Protein AF-A0A2X2DTJ1-F1 (afdb_monomer)

Nearest PDB structures (foldseek):
  7uk7-assembly1_A  TM=8.805E-01  e=7.008E-06  Escherichia coli K-12

Mean predicted aligned error: 3.46 Å

Organism: Proteus mirabilis (NCBI:txid584)

Radius of gyration: 16.35 Å; Cα contacts (8 Å, |Δi|>4): 62; chains: 1; bounding box: 34×26×44 Å

Sequence (87 aa):
MFKLYPWEFMFREDFSTKLADAGIRWLEPAWKSIISNKALLPMLWEMFPNHPNLLPAYFYDGKAPDSLSRYVIKPLFSREGANIRIV

Secondary structure (DSSP, 8-state):
-B--S-HHHHTTSGGGGGTTTT-S--BS-TTHHHHTSTTHHHHHHHHSTT-TT-------SSS--TT-SS-EE--TT--TTTT-EE-

pLDDT: mean 94.2, std 2.6, range [87.44, 98.19]

Solvent-accessible surface area (backbone atoms only — not comparable to full-atom values): 5744 Å² total; per-residue (Å²): 84,79,64,89,74,55,60,77,54,47,68,72,41,89,66,35,83,47,66,82,74,62,83,67,64,55,41,75,48,77,70,51,52,57,78,70,29,59,73,47,45,30,55,48,32,71,77,43,69,88,39,94,91,62,67,93,4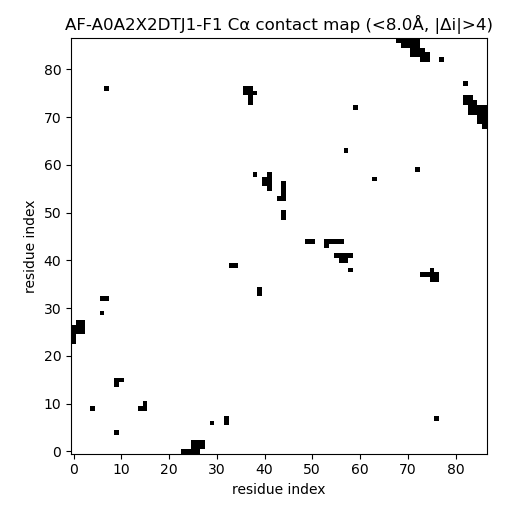3,70,85,79,86,86,65,79,59,90,88,60,86,64,53,72,52,69,57,59,93,55,60,96,75,50,80,60,44,81,81

Foldseek 3Di:
DEDPDDLVVCCVDPCVVCPVVVPDDYVVDNCVLVVPWPVVQCVCCVVPPPDVPHDHDDDDPPDDPPVDPWDKDDDRPDDDCPPIDTD

Structure (mmCIF, N/CA/C/O backbone):
data_AF-A0A2X2DTJ1-F1
#
_entry.id   AF-A0A2X2DTJ1-F1
#
loop_
_atom_site.group_PDB
_atom_site.id
_atom_site.type_symbol
_atom_site.label_atom_id
_atom_site.label_alt_id
_atom_site.label_comp_id
_atom_site.label_asym_id
_atom_site.label_entity_id
_atom_site.label_seq_id
_atom_site.pdbx_PDB_ins_code
_atom_site.Cartn_x
_atom_site.Cartn_y
_atom_site.Cartn_z
_atom_site.occupancy
_atom_site.B_iso_or_equiv
_atom_site.auth_seq_id
_atom_site.auth_comp_id
_atom_site.auth_asym_id
_atom_site.auth_atom_id
_atom_site.pdbx_PDB_model_num
ATOM 1 N N . MET A 1 1 ? -7.645 4.627 21.044 1.00 93.44 1 MET A N 1
ATOM 2 C CA . MET A 1 1 ? -7.240 3.218 20.880 1.00 93.44 1 MET A CA 1
ATOM 3 C C . MET A 1 1 ? -6.065 3.161 19.925 1.00 93.44 1 MET A C 1
ATOM 5 O O . MET A 1 1 ? -6.204 3.617 18.796 1.00 93.44 1 MET A O 1
ATOM 9 N N . PHE A 1 2 ? -4.927 2.644 20.382 1.00 96.56 2 PHE A N 1
ATOM 10 C CA . PHE A 1 2 ? -3.788 2.319 19.523 1.00 96.56 2 PHE A CA 1
ATOM 11 C C . PHE A 1 2 ? -3.891 0.857 19.074 1.00 96.56 2 PHE A C 1
ATOM 13 O O . PHE A 1 2 ? -4.301 0.012 19.871 1.00 96.56 2 PHE A O 1
ATOM 20 N N . LYS A 1 3 ? -3.537 0.560 17.820 1.00 94.38 3 LYS A N 1
ATOM 21 C CA . LYS A 1 3 ? -3.513 -0.808 17.284 1.00 94.38 3 LYS A CA 1
ATOM 22 C C . LYS A 1 3 ? -2.329 -1.024 16.344 1.00 94.38 3 LYS A C 1
ATOM 24 O O . LYS A 1 3 ? -1.995 -0.143 15.557 1.00 94.38 3 LYS A O 1
ATOM 29 N N . LEU A 1 4 ? -1.775 -2.235 16.366 1.00 94.88 4 LEU A N 1
ATOM 30 C CA . LEU A 1 4 ? -0.839 -2.720 15.342 1.00 94.88 4 LEU A CA 1
ATOM 31 C C . LEU A 1 4 ? -1.549 -3.494 14.223 1.00 94.88 4 LEU A C 1
ATOM 33 O O . LEU A 1 4 ? -0.981 -3.707 13.156 1.00 94.88 4 LEU A O 1
ATOM 37 N N . TYR A 1 5 ? -2.808 -3.884 14.446 1.00 94.19 5 TYR A N 1
ATOM 38 C CA . TYR A 1 5 ? -3.572 -4.647 13.471 1.00 94.19 5 TYR A CA 1
ATOM 39 C C . TYR A 1 5 ? -3.977 -3.764 12.267 1.00 94.19 5 TYR A C 1
ATOM 41 O O . TYR A 1 5 ? -4.569 -2.695 12.470 1.00 94.19 5 TYR A O 1
ATOM 49 N N . PRO A 1 6 ? -3.650 -4.147 11.018 1.00 93.50 6 PRO A N 1
ATOM 50 C CA . PRO A 1 6 ? -3.873 -3.325 9.826 1.00 93.50 6 PRO A CA 1
ATOM 51 C C . PRO A 1 6 ? -5.331 -2.940 9.579 1.00 93.50 6 PRO A C 1
ATOM 53 O O . PRO A 1 6 ? -6.242 -3.734 9.794 1.00 93.50 6 PRO A O 1
ATOM 56 N N . TRP A 1 7 ? -5.561 -1.731 9.063 1.00 95.50 7 TRP A N 1
ATOM 57 C CA . TRP A 1 7 ? -6.911 -1.296 8.684 1.00 95.50 7 TRP A CA 1
ATOM 58 C C . TRP A 1 7 ? -7.514 -2.161 7.577 1.00 95.50 7 TRP A C 1
ATOM 60 O O . TRP A 1 7 ? -8.678 -2.530 7.659 1.00 95.50 7 TRP A O 1
ATOM 70 N N . GLU A 1 8 ? -6.713 -2.541 6.585 1.00 92.88 8 GLU A N 1
ATOM 71 C CA . GLU A 1 8 ? -7.147 -3.339 5.437 1.00 92.88 8 GLU A CA 1
ATOM 72 C C . GLU A 1 8 ? -7.625 -4.735 5.847 1.00 92.88 8 GLU A C 1
ATOM 74 O O . GLU A 1 8 ? -8.426 -5.335 5.137 1.00 92.88 8 GLU A O 1
ATOM 79 N N . PHE A 1 9 ? -7.141 -5.241 6.987 1.00 93.31 9 PHE A N 1
ATOM 80 C CA . PHE A 1 9 ? -7.600 -6.504 7.555 1.00 93.31 9 PHE A CA 1
ATOM 81 C C . PHE A 1 9 ? -8.869 -6.283 8.362 1.00 93.31 9 PHE A C 1
ATOM 83 O O . PHE A 1 9 ? -9.865 -6.924 8.072 1.00 93.31 9 PHE A O 1
ATOM 90 N N . MET A 1 10 ? -8.895 -5.288 9.258 1.00 95.44 10 MET A N 1
ATOM 91 C CA . MET A 1 10 ? -10.109 -4.948 10.016 1.00 95.44 10 MET A CA 1
ATOM 92 C C . MET A 1 10 ? -11.329 -4.703 9.129 1.00 95.44 10 MET A C 1
ATOM 94 O O . MET A 1 10 ? -12.432 -5.046 9.525 1.00 95.44 10 MET A O 1
ATOM 98 N N . PHE A 1 11 ? -11.148 -4.120 7.941 1.00 94.62 11 PHE A N 1
ATOM 99 C CA . PHE A 1 11 ? -12.240 -3.894 6.989 1.00 94.62 11 PHE A CA 1
ATOM 100 C C . PHE A 1 11 ? -12.787 -5.171 6.340 1.00 94.62 11 PHE A C 1
ATOM 102 O O . PHE A 1 11 ? -13.873 -5.129 5.775 1.00 94.62 11 PHE A O 1
ATOM 109 N N . ARG A 1 12 ? -12.050 -6.283 6.394 1.00 94.06 12 ARG A N 1
ATOM 110 C CA . ARG A 1 12 ? -12.454 -7.588 5.846 1.00 94.06 12 ARG A CA 1
ATOM 111 C C . ARG A 1 12 ? -13.023 -8.535 6.897 1.00 94.06 12 ARG A C 1
ATOM 113 O O . ARG A 1 12 ? -13.546 -9.578 6.532 1.00 94.06 12 ARG A O 1
ATOM 120 N N . GLU A 1 13 ? -12.893 -8.185 8.170 1.00 95.81 13 GLU A N 1
ATOM 121 C CA . GLU A 1 13 ? -13.406 -8.976 9.282 1.00 95.81 13 GLU A CA 1
ATOM 122 C C . GLU A 1 13 ? -14.915 -8.764 9.459 1.00 95.81 13 GLU A C 1
ATOM 124 O O . GLU A 1 13 ? -15.445 -7.681 9.183 1.00 95.81 13 GLU A O 1
ATOM 129 N N . ASP A 1 14 ? -15.602 -9.759 10.019 1.00 95.88 14 ASP A N 1
ATOM 130 C CA . ASP A 1 14 ? -17.047 -9.691 10.289 1.00 95.88 14 ASP A CA 1
ATOM 131 C C . ASP A 1 14 ? -17.407 -8.535 11.242 1.00 95.88 14 ASP A C 1
ATOM 133 O O . ASP A 1 14 ? -18.469 -7.912 11.142 1.00 95.88 14 ASP A O 1
ATOM 137 N N . PHE A 1 15 ? -16.488 -8.180 12.149 1.00 93.56 15 PHE A N 1
ATOM 138 C CA . PHE A 1 15 ? -16.667 -7.067 13.084 1.00 93.56 15 PHE A CA 1
ATOM 139 C C . PHE A 1 15 ? -16.481 -5.681 12.448 1.00 93.56 15 PHE A C 1
ATOM 141 O O . PHE A 1 15 ? -16.670 -4.674 13.135 1.00 93.56 15 PHE A O 1
ATOM 148 N N . SER A 1 16 ? -16.114 -5.590 11.165 1.00 95.12 16 SER A N 1
ATOM 149 C CA . SER A 1 16 ? -15.874 -4.320 10.459 1.00 95.12 16 SER A CA 1
ATOM 150 C C . SER A 1 16 ? -17.039 -3.333 10.585 1.00 95.12 16 SER A C 1
ATOM 152 O O . SER A 1 16 ? -16.831 -2.129 10.749 1.00 95.12 16 SER A O 1
ATOM 154 N N . THR A 1 17 ? -18.266 -3.854 10.617 1.00 94.06 17 THR A N 1
ATOM 155 C CA . THR A 1 17 ? -19.509 -3.090 10.805 1.00 94.06 17 THR A CA 1
ATOM 156 C C . THR A 1 17 ? -19.557 -2.309 12.120 1.00 94.06 17 THR A C 1
ATOM 158 O O . THR A 1 17 ? -20.289 -1.332 12.222 1.00 94.06 17 THR A O 1
ATOM 161 N N . LYS A 1 18 ? -18.765 -2.695 13.126 1.00 94.12 18 LYS A N 1
ATOM 162 C CA . LYS A 1 18 ? -18.716 -2.048 14.446 1.00 94.12 18 LYS A CA 1
ATOM 163 C C . LYS A 1 18 ? -17.637 -0.977 14.564 1.00 94.12 18 LYS A C 1
ATOM 165 O O . LYS A 1 18 ? -17.578 -0.291 15.579 1.00 94.12 18 LYS A O 1
ATOM 170 N N . LEU A 1 19 ? -16.778 -0.807 13.556 1.00 93.94 19 LEU A N 1
ATOM 171 C CA . LEU A 1 19 ? -15.633 0.108 13.642 1.00 93.94 19 LEU A CA 1
ATOM 172 C C . LEU A 1 19 ? -16.045 1.582 13.698 1.00 93.94 19 LEU A C 1
ATOM 174 O O . LEU A 1 19 ? -15.381 2.366 14.380 1.00 93.94 19 LEU A O 1
ATOM 178 N N . ALA A 1 20 ? -17.122 1.946 12.996 1.00 91.00 20 ALA A N 1
ATOM 179 C CA . ALA A 1 20 ? -17.661 3.305 12.986 1.00 91.00 20 ALA A CA 1
ATOM 180 C C . ALA A 1 20 ? -18.345 3.660 14.318 1.00 91.00 20 ALA A C 1
ATOM 182 O O . ALA A 1 20 ? -18.131 4.747 14.849 1.00 91.00 20 ALA A O 1
ATOM 183 N N . ASP A 1 21 ? -19.079 2.705 14.894 1.00 93.44 21 ASP A N 1
ATOM 184 C CA . ASP A 1 21 ? -19.879 2.902 16.110 1.00 93.44 21 ASP A CA 1
ATOM 185 C C . ASP A 1 21 ? -19.095 2.661 17.406 1.00 93.44 21 ASP A C 1
ATOM 187 O O . ASP A 1 21 ? -19.632 2.798 18.502 1.00 93.44 21 ASP A O 1
ATOM 191 N N . ALA A 1 22 ? -17.809 2.315 17.310 1.00 93.12 22 ALA A N 1
ATOM 192 C CA . ALA A 1 22 ? -16.990 1.943 18.461 1.00 93.12 22 ALA A CA 1
ATOM 193 C C . ALA A 1 22 ? -16.810 3.072 19.498 1.00 93.12 22 ALA A C 1
ATOM 195 O O . ALA A 1 22 ? -16.281 2.823 20.579 1.00 93.12 22 ALA A O 1
ATOM 196 N N . GLY A 1 23 ? -17.196 4.316 19.182 1.00 94.56 23 GLY A N 1
ATOM 197 C CA . GLY A 1 23 ? -17.158 5.446 20.120 1.00 94.56 23 GLY A CA 1
ATOM 198 C C . GLY A 1 23 ? -15.746 5.847 20.561 1.00 94.56 23 GLY A C 1
ATOM 199 O O . GLY A 1 23 ? -15.572 6.521 21.575 1.00 94.56 23 GLY A O 1
ATOM 200 N N . ILE A 1 24 ? -14.718 5.432 19.814 1.00 94.88 24 ILE A N 1
ATOM 201 C CA . ILE A 1 24 ? -13.311 5.653 20.152 1.00 94.88 24 ILE A CA 1
ATOM 202 C C . ILE A 1 24 ? -12.571 6.414 19.060 1.00 94.88 24 ILE A C 1
ATOM 204 O O . ILE A 1 24 ? -12.851 6.308 17.869 1.00 94.88 24 ILE A O 1
ATOM 208 N N . ARG A 1 25 ? -11.536 7.146 19.480 1.00 95.50 25 ARG A N 1
ATOM 209 C CA . ARG A 1 25 ? -10.553 7.732 18.566 1.00 95.50 25 ARG A CA 1
ATOM 210 C C . ARG A 1 25 ? -9.488 6.699 18.226 1.00 95.50 25 ARG A C 1
ATOM 212 O O . ARG A 1 25 ? -8.773 6.225 19.116 1.00 95.50 25 ARG A O 1
ATOM 219 N N . TRP A 1 26 ? -9.389 6.357 16.950 1.00 96.12 26 TRP A N 1
ATOM 220 C CA . TRP A 1 26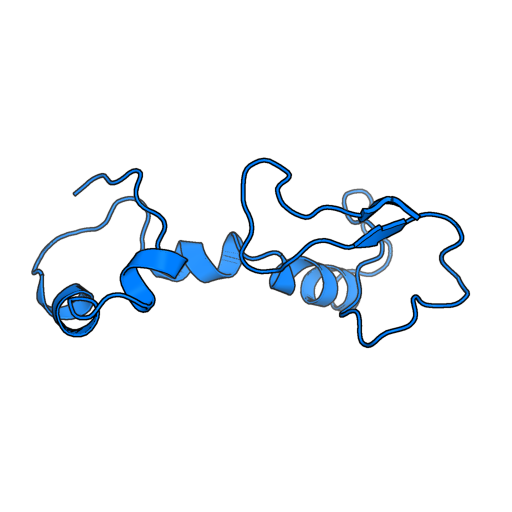 ? -8.402 5.414 16.440 1.00 96.12 26 TRP A CA 1
ATOM 221 C C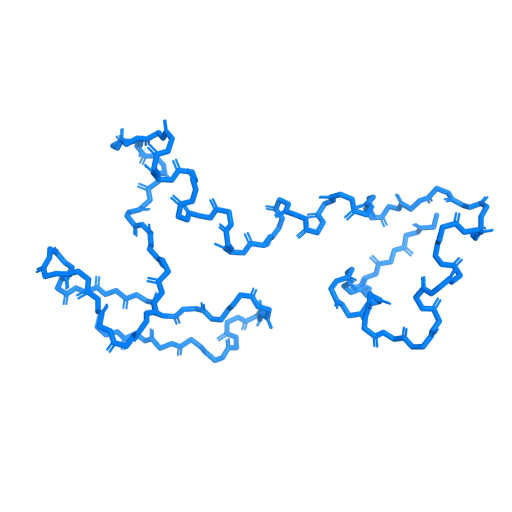 . TRP A 1 26 ? -7.064 6.098 16.169 1.00 96.12 26 TRP A C 1
ATOM 223 O O . TRP A 1 26 ? -7.013 7.142 15.522 1.00 96.12 26 TRP A O 1
ATOM 233 N N . LEU A 1 27 ? -5.986 5.477 16.638 1.00 95.75 27 LEU A N 1
ATOM 234 C CA . LEU A 1 27 ? -4.620 5.806 16.263 1.00 95.75 27 LEU A CA 1
ATOM 235 C C . LEU A 1 27 ? -3.987 4.549 15.655 1.00 95.75 27 LEU A C 1
ATOM 237 O O . LEU A 1 27 ? -3.779 3.554 16.345 1.00 95.75 27 LEU A O 1
ATOM 241 N N . GLU A 1 28 ? -3.677 4.522 14.368 1.00 95.75 28 GLU A N 1
ATOM 242 C CA . GLU A 1 28 ? -3.890 5.551 13.335 1.00 95.75 28 GLU A CA 1
ATOM 243 C C . GLU A 1 28 ? -5.352 5.624 12.842 1.00 95.75 28 GLU A C 1
ATOM 245 O O . GLU A 1 28 ? -6.054 4.613 12.917 1.00 95.75 28 GLU A O 1
ATOM 250 N N . PRO A 1 29 ? -5.831 6.765 12.308 1.00 95.50 29 PRO A N 1
ATOM 251 C CA . PRO A 1 29 ? -7.208 6.904 11.822 1.00 95.50 29 PRO A CA 1
ATOM 252 C C . PRO A 1 29 ? -7.478 6.079 10.551 1.00 95.50 29 PRO A C 1
ATOM 254 O O . PRO A 1 29 ? -6.558 5.747 9.803 1.00 95.50 29 PRO A O 1
ATOM 257 N N . ALA A 1 30 ? -8.755 5.778 10.279 1.00 95.00 30 ALA A N 1
ATOM 258 C CA . ALA A 1 30 ? -9.181 4.900 9.179 1.00 95.00 30 ALA A CA 1
ATOM 259 C C . ALA A 1 30 ? -8.706 5.364 7.794 1.00 95.00 30 ALA A C 1
ATOM 261 O O . ALA A 1 30 ? -8.271 4.544 6.984 1.00 95.00 30 ALA A O 1
ATOM 262 N N . TRP A 1 31 ? -8.705 6.676 7.539 1.00 95.12 31 TRP A N 1
ATOM 263 C CA . TRP A 1 31 ? -8.248 7.248 6.268 1.00 95.12 31 TRP A CA 1
ATOM 264 C C . TRP A 1 31 ? -6.765 6.978 5.983 1.00 95.12 31 TRP A C 1
ATOM 266 O O . TRP A 1 31 ? -6.351 7.016 4.825 1.00 95.12 31 TRP A O 1
ATOM 276 N N . LYS A 1 32 ? -5.958 6.629 6.999 1.00 95.62 32 LYS A N 1
ATOM 277 C CA . LYS A 1 32 ? -4.553 6.264 6.787 1.00 95.62 32 LYS A CA 1
ATOM 278 C C . LYS A 1 32 ? -4.403 5.027 5.900 1.00 95.62 32 LYS A C 1
ATOM 280 O O . LYS A 1 32 ? -3.405 4.923 5.201 1.00 95.62 32 LYS A O 1
ATOM 285 N N . SER A 1 33 ? -5.417 4.155 5.866 1.00 94.44 33 SER A N 1
ATOM 286 C CA . SER A 1 33 ? -5.483 3.004 4.952 1.00 94.44 33 SER A CA 1
ATOM 287 C C . SER A 1 33 ? -5.400 3.385 3.471 1.00 94.44 33 SER A C 1
ATOM 289 O O . SER A 1 33 ? -4.901 2.597 2.672 1.00 94.44 33 SER A O 1
ATOM 291 N N . ILE A 1 34 ? -5.850 4.588 3.103 1.00 93.75 34 ILE A N 1
ATOM 292 C CA . ILE A 1 34 ? -5.777 5.097 1.732 1.00 93.75 34 ILE A CA 1
ATOM 293 C C . ILE A 1 34 ? -4.334 5.496 1.425 1.00 93.75 34 ILE A C 1
ATOM 295 O O . ILE A 1 34 ? -3.749 5.012 0.459 1.00 93.75 34 ILE A O 1
ATOM 299 N N . ILE A 1 35 ? -3.728 6.326 2.281 1.00 94.56 35 ILE A N 1
ATOM 300 C CA . ILE A 1 35 ? -2.380 6.856 2.030 1.00 94.56 35 ILE A CA 1
ATOM 301 C C . ILE A 1 35 ? -1.259 5.831 2.240 1.00 94.56 35 ILE A C 1
ATOM 303 O O . ILE A 1 35 ? -0.153 6.026 1.746 1.00 94.56 35 ILE A O 1
ATOM 307 N N . SER A 1 36 ? -1.526 4.729 2.946 1.00 92.81 36 SER A N 1
ATOM 308 C CA . SER A 1 36 ? -0.588 3.611 3.087 1.00 92.81 36 SER A CA 1
ATOM 309 C C . SER A 1 36 ? -0.704 2.565 1.975 1.00 92.81 36 SER A C 1
ATOM 311 O O . SER A 1 36 ? 0.091 1.623 1.947 1.00 92.81 36 SER A O 1
ATOM 313 N N . ASN A 1 37 ? -1.687 2.681 1.078 1.00 95.00 37 ASN A N 1
ATOM 314 C CA . ASN A 1 37 ? -1.911 1.708 0.016 1.00 95.00 37 ASN A CA 1
ATOM 315 C C . ASN A 1 37 ? -0.998 1.979 -1.188 1.00 95.00 37 ASN A C 1
ATOM 317 O O . ASN A 1 37 ? -0.878 3.109 -1.656 1.00 95.00 37 ASN A O 1
ATOM 321 N N . LYS A 1 38 ? -0.404 0.922 -1.756 1.00 96.25 38 LYS A N 1
ATOM 322 C CA . LYS A 1 38 ? 0.458 1.034 -2.946 1.00 96.25 38 LYS A CA 1
ATOM 323 C C . LYS A 1 38 ? -0.292 1.519 -4.191 1.00 96.25 38 LYS A C 1
ATOM 325 O O . LYS A 1 38 ? 0.352 2.033 -5.098 1.00 96.25 38 LYS A O 1
ATOM 330 N N . ALA A 1 39 ? -1.623 1.410 -4.213 1.00 95.94 39 ALA A N 1
ATOM 331 C CA . ALA A 1 39 ? -2.477 1.981 -5.255 1.00 95.94 39 ALA A CA 1
ATOM 332 C C . ALA A 1 39 ? -2.349 3.509 -5.357 1.00 95.94 39 ALA A C 1
ATOM 334 O O . ALA A 1 39 ? -2.692 4.075 -6.387 1.00 95.94 39 ALA A O 1
ATOM 335 N N . LEU A 1 40 ? -1.826 4.176 -4.322 1.00 97.00 40 LEU A N 1
ATOM 336 C CA . LEU A 1 40 ? -1.536 5.603 -4.377 1.00 97.00 40 LEU A CA 1
ATOM 337 C C . LEU A 1 40 ? -0.326 5.925 -5.273 1.00 97.00 40 LEU A C 1
ATOM 339 O O . LEU A 1 40 ? -0.250 7.026 -5.805 1.00 97.00 40 LEU A O 1
ATOM 343 N N . LEU A 1 41 ? 0.614 4.991 -5.472 1.00 97.00 41 LEU A N 1
ATOM 344 C CA . LEU A 1 41 ? 1.848 5.267 -6.220 1.00 97.00 41 LEU A CA 1
ATOM 345 C C . LEU A 1 41 ? 1.590 5.607 -7.700 1.00 97.00 41 LEU A C 1
ATOM 347 O O . LEU A 1 41 ? 2.124 6.624 -8.140 1.00 97.00 41 LEU A O 1
ATOM 351 N N . PRO A 1 42 ? 0.771 4.845 -8.462 1.00 96.00 42 PRO A N 1
ATOM 352 C CA . PRO A 1 42 ? 0.427 5.231 -9.832 1.00 96.00 42 PRO A CA 1
ATOM 353 C C . PR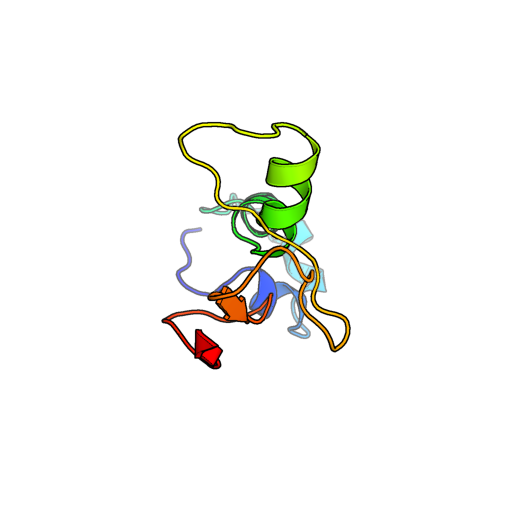O A 1 42 ? -0.277 6.589 -9.903 1.00 96.00 42 PRO A C 1
ATOM 355 O O . PRO A 1 42 ? 0.068 7.406 -10.748 1.00 96.00 42 PRO A O 1
ATOM 358 N N . MET A 1 43 ? -1.187 6.866 -8.962 1.00 97.25 43 MET A N 1
ATOM 359 C CA . MET A 1 43 ? -1.899 8.148 -8.902 1.00 97.25 43 MET A CA 1
ATOM 360 C C . MET A 1 43 ? -0.935 9.318 -8.661 1.00 97.25 43 MET A C 1
ATOM 362 O O . MET A 1 43 ? -1.021 10.345 -9.326 1.00 97.25 43 MET A O 1
ATOM 366 N N . LEU A 1 44 ? 0.020 9.166 -7.734 1.00 97.94 44 LEU A N 1
ATOM 367 C CA . LEU A 1 44 ? 1.041 10.185 -7.477 1.00 97.94 44 LEU A CA 1
ATOM 368 C C . LEU A 1 44 ? 1.935 10.410 -8.696 1.00 97.94 44 LEU A C 1
ATOM 370 O O . LEU A 1 44 ? 2.281 11.551 -8.986 1.00 97.94 44 LEU A O 1
ATOM 374 N N . TRP A 1 45 ? 2.308 9.343 -9.404 1.00 96.81 45 TRP A N 1
ATOM 375 C CA . TRP A 1 45 ? 3.124 9.458 -10.610 1.00 96.81 45 TRP A CA 1
ATOM 376 C C . TRP A 1 45 ? 2.390 10.194 -11.737 1.00 96.81 45 TRP A C 1
ATOM 378 O O . TRP A 1 45 ? 2.986 11.043 -12.396 1.00 96.81 45 TRP A O 1
ATOM 388 N N . GLU A 1 46 ? 1.097 9.918 -11.919 1.00 96.19 46 GLU A N 1
ATOM 389 C CA . GLU A 1 46 ? 0.246 10.608 -12.893 1.00 96.19 46 GLU A CA 1
ATOM 390 C C . GLU A 1 46 ? 0.081 12.099 -12.561 1.00 96.19 46 GLU A C 1
ATOM 392 O O . GLU A 1 46 ? 0.201 12.949 -13.440 1.00 96.19 46 GLU A O 1
ATOM 397 N N . MET A 1 47 ? -0.147 12.431 -11.287 1.00 98.00 47 MET A N 1
ATOM 398 C CA . MET A 1 47 ? -0.366 13.814 -10.844 1.00 98.00 47 MET A CA 1
ATOM 399 C C . MET A 1 47 ? 0.918 14.654 -10.798 1.00 98.00 47 MET A C 1
ATOM 401 O O . MET A 1 47 ? 0.862 15.870 -10.982 1.00 98.00 47 MET A O 1
ATOM 405 N N . PHE A 1 48 ? 2.067 14.030 -10.529 1.00 98.00 48 PHE A N 1
ATOM 406 C CA . PHE A 1 48 ? 3.354 14.706 -10.337 1.00 98.00 48 PHE A CA 1
ATOM 407 C C . PHE A 1 48 ? 4.457 14.054 -11.189 1.00 98.00 48 PHE A C 1
ATOM 409 O O . PHE A 1 48 ? 5.417 13.487 -10.646 1.00 98.00 48 PHE A O 1
ATOM 416 N N . PRO A 1 49 ? 4.351 14.123 -12.527 1.00 94.94 49 PRO A N 1
ATOM 417 C CA . PRO A 1 49 ? 5.318 13.493 -13.414 1.00 94.94 49 PRO A CA 1
ATOM 418 C C . PRO A 1 49 ? 6.722 14.072 -13.199 1.00 94.94 49 PRO A C 1
ATOM 420 O O . PRO A 1 49 ? 6.898 15.280 -13.042 1.00 94.94 49 PRO A O 1
ATOM 423 N N . ASN A 1 50 ? 7.737 13.202 -13.219 1.00 93.44 50 ASN A N 1
ATOM 424 C CA . ASN A 1 50 ? 9.156 13.542 -13.025 1.00 93.44 50 ASN A CA 1
ATOM 425 C C . ASN A 1 50 ? 9.513 14.154 -11.656 1.00 93.44 50 ASN A C 1
ATOM 427 O O . ASN A 1 50 ? 10.587 14.738 -11.506 1.00 93.44 50 ASN A O 1
ATOM 431 N N . HIS A 1 51 ? 8.652 14.016 -10.643 1.00 98.19 51 HIS A N 1
ATOM 432 C CA . HIS A 1 51 ? 8.995 14.435 -9.287 1.00 98.19 51 HIS A CA 1
ATOM 433 C C . HIS A 1 51 ? 10.241 13.670 -8.785 1.00 98.19 51 HIS A C 1
ATOM 435 O O . HIS A 1 51 ? 10.261 12.440 -8.860 1.00 98.19 51 HIS A O 1
ATOM 441 N N . PRO A 1 52 ? 11.256 14.341 -8.204 1.00 98.00 52 PRO A N 1
ATOM 442 C CA . PRO A 1 52 ? 12.562 13.732 -7.906 1.00 98.00 52 PRO A CA 1
ATOM 443 C C . PRO A 1 52 ? 12.513 12.574 -6.897 1.00 98.00 52 PRO A C 1
ATOM 445 O O . PRO A 1 52 ? 13.411 11.740 -6.873 1.00 98.00 52 PRO A O 1
ATOM 448 N N . ASN A 1 53 ? 11.457 12.509 -6.079 1.00 98.00 53 ASN A N 1
ATOM 449 C CA . ASN A 1 53 ? 11.245 11.438 -5.096 1.00 98.00 53 ASN A CA 1
ATOM 450 C C . ASN A 1 53 ? 10.247 10.357 -5.549 1.00 98.00 53 ASN A C 1
ATOM 452 O O . ASN A 1 53 ? 9.929 9.468 -4.758 1.00 98.00 53 ASN A O 1
ATOM 456 N N . LEU A 1 54 ? 9.698 10.444 -6.765 1.00 97.69 54 LEU A N 1
ATOM 457 C CA . LEU A 1 54 ? 8.772 9.441 -7.290 1.00 97.69 54 LEU A CA 1
ATOM 458 C C . LEU A 1 54 ? 9.467 8.565 -8.329 1.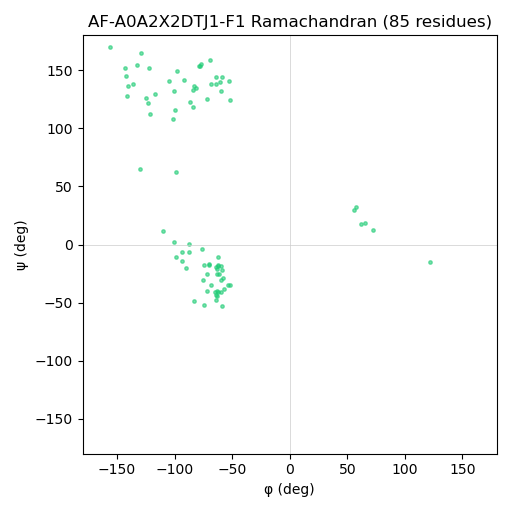00 97.69 54 LEU A C 1
ATOM 460 O O . LEU A 1 54 ? 10.240 9.038 -9.157 1.00 97.69 54 LEU A O 1
ATOM 464 N N . LEU A 1 55 ? 9.153 7.273 -8.285 1.00 95.81 55 LEU A N 1
ATOM 465 C CA . LEU A 1 55 ? 9.485 6.340 -9.354 1.00 95.81 55 LEU A CA 1
ATOM 466 C C . LEU A 1 55 ? 8.257 6.148 -10.252 1.00 95.81 55 LEU A C 1
ATOM 468 O O . LEU A 1 55 ? 7.138 6.167 -9.727 1.00 95.81 55 LEU A O 1
ATOM 472 N N . PRO A 1 56 ? 8.449 5.885 -11.559 1.00 95.12 56 PRO A N 1
ATOM 473 C CA . PRO A 1 56 ? 7.365 5.467 -12.434 1.00 95.12 56 PRO A CA 1
ATOM 474 C C . PRO A 1 56 ? 6.606 4.279 -11.839 1.00 95.12 56 PRO A C 1
ATOM 476 O O . PRO A 1 56 ? 7.197 3.249 -11.504 1.00 95.12 56 PRO A O 1
ATOM 479 N N . ALA A 1 57 ? 5.294 4.435 -11.691 1.00 96.00 57 ALA A N 1
ATOM 480 C CA . ALA A 1 57 ? 4.420 3.440 -11.089 1.00 96.00 57 ALA A CA 1
ATOM 481 C C . ALA A 1 57 ? 3.142 3.302 -11.913 1.00 96.00 57 ALA A C 1
ATOM 483 O O . ALA A 1 57 ? 2.568 4.291 -12.360 1.00 96.00 57 ALA A O 1
ATOM 484 N N . TYR A 1 58 ? 2.699 2.061 -12.094 1.00 94.69 58 TYR A N 1
ATOM 485 C CA . TYR A 1 58 ? 1.575 1.706 -12.953 1.00 94.69 58 TYR A CA 1
ATOM 486 C C . TYR A 1 58 ? 0.783 0.571 -12.305 1.00 94.69 58 TYR A C 1
ATOM 488 O O . TYR A 1 58 ? 1.347 -0.239 -11.561 1.00 94.69 58 TYR A O 1
ATOM 496 N N . PHE A 1 59 ? -0.515 0.489 -12.593 1.00 95.00 59 PHE A N 1
ATOM 497 C CA . PHE A 1 59 ? -1.253 -0.746 -12.340 1.00 95.00 59 PHE A CA 1
ATOM 498 C C . PHE A 1 59 ? -0.763 -1.827 -13.306 1.00 95.00 59 PHE A C 1
ATOM 500 O O . PHE A 1 59 ? -0.502 -1.550 -14.472 1.00 95.00 59 PHE A O 1
ATOM 507 N N . TYR A 1 60 ? -0.600 -3.048 -12.799 1.00 92.31 60 TYR A N 1
ATOM 508 C CA . TYR A 1 60 ? -0.103 -4.176 -13.580 1.00 92.31 60 TYR A CA 1
ATOM 509 C C . TYR A 1 60 ? -1.272 -5.054 -14.028 1.00 92.31 60 TYR A C 1
ATOM 511 O O . TYR A 1 60 ? -1.942 -5.657 -13.189 1.00 92.31 60 TYR A O 1
ATOM 519 N N . ASP A 1 61 ? -1.491 -5.143 -15.335 1.00 87.44 61 ASP A N 1
ATOM 520 C CA . ASP A 1 61 ? -2.562 -5.909 -15.989 1.00 87.44 61 ASP A CA 1
ATOM 521 C C . ASP A 1 61 ? -2.043 -7.144 -16.751 1.00 87.44 61 ASP A C 1
ATOM 523 O O . ASP A 1 61 ? -2.780 -7.793 -17.489 1.00 87.44 61 ASP A O 1
ATOM 527 N N . GLY A 1 62 ? -0.774 -7.505 -16.543 1.00 87.88 62 GLY A N 1
ATOM 528 C CA . GLY A 1 62 ? -0.127 -8.652 -17.185 1.00 87.88 62 GLY A CA 1
ATOM 529 C C . GLY A 1 62 ? 1.110 -8.288 -17.999 1.00 87.88 62 GLY A C 1
ATOM 530 O O . GLY A 1 62 ? 1.915 -9.179 -18.274 1.00 87.88 62 GLY A O 1
ATOM 531 N N . LYS A 1 63 ? 1.319 -7.004 -18.318 1.00 88.06 63 LYS A N 1
ATOM 532 C CA . LYS A 1 63 ? 2.529 -6.514 -18.991 1.00 88.06 63 LYS A CA 1
ATOM 533 C C . LYS A 1 63 ? 2.970 -5.169 -18.402 1.00 88.06 63 LYS A C 1
ATOM 535 O O . LYS A 1 63 ? 2.154 -4.292 -18.157 1.00 88.06 63 LYS A O 1
ATOM 540 N N . ALA A 1 64 ? 4.272 -4.995 -18.170 1.00 88.56 64 ALA A N 1
ATOM 541 C CA . ALA A 1 64 ? 4.819 -3.687 -17.807 1.00 88.56 64 ALA A CA 1
ATOM 542 C C . ALA A 1 64 ? 4.947 -2.780 -19.049 1.00 88.56 64 ALA A C 1
ATOM 544 O O . ALA A 1 64 ? 5.120 -3.299 -20.156 1.00 88.56 64 ALA A O 1
ATOM 545 N N . PRO A 1 65 ? 4.901 -1.443 -18.890 1.00 88.75 65 PRO A N 1
AT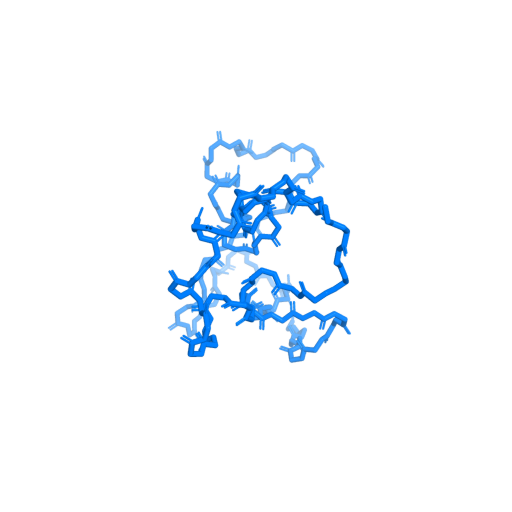OM 546 C CA . PRO A 1 65 ? 5.213 -0.515 -19.972 1.00 88.75 65 PRO A CA 1
ATOM 547 C C . PRO A 1 65 ? 6.575 -0.818 -20.601 1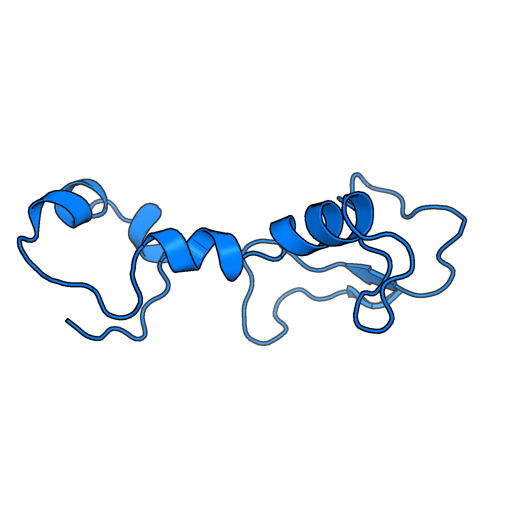.00 88.75 65 PRO A C 1
ATOM 549 O O . PRO A 1 65 ? 7.537 -1.084 -19.882 1.00 88.75 65 PRO A O 1
ATOM 552 N N . ASP A 1 66 ? 6.678 -0.706 -21.928 1.00 89.00 66 ASP A N 1
ATOM 553 C CA . ASP A 1 66 ? 7.920 -1.004 -22.663 1.00 89.00 66 ASP A CA 1
ATOM 554 C C . ASP A 1 66 ? 9.089 -0.077 -22.261 1.00 89.00 66 ASP A C 1
ATOM 556 O O . ASP A 1 66 ? 10.255 -0.397 -22.480 1.00 89.00 66 ASP A O 1
ATOM 560 N N . SER A 1 67 ? 8.790 1.062 -21.625 1.00 87.69 67 SER A N 1
ATOM 561 C CA . SER A 1 67 ? 9.782 1.975 -21.049 1.00 87.69 67 SER A CA 1
ATOM 562 C C . SER A 1 67 ? 10.494 1.420 -19.809 1.00 87.69 67 SER A C 1
ATOM 564 O O . SER A 1 6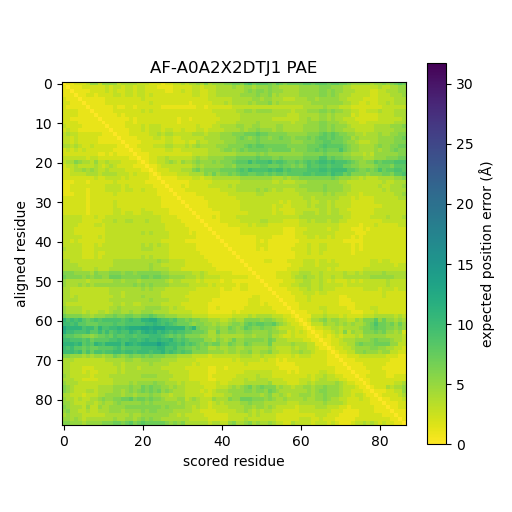7 ? 11.537 1.948 -19.422 1.00 87.69 67 SER A O 1
ATOM 566 N N . LEU A 1 68 ? 9.956 0.376 -19.170 1.00 89.50 68 LEU A N 1
ATOM 567 C CA . LEU A 1 68 ? 10.530 -0.236 -17.975 1.00 89.50 68 LEU A CA 1
ATOM 568 C C . LEU A 1 68 ? 11.282 -1.521 -18.328 1.00 89.50 68 LEU A C 1
ATOM 570 O O . LEU A 1 68 ? 10.684 -2.559 -18.591 1.00 89.50 68 LEU A O 1
ATOM 574 N N . SER A 1 69 ? 12.613 -1.472 -18.252 1.00 90.75 69 SER A N 1
ATOM 575 C CA . SER A 1 69 ? 13.475 -2.651 -18.428 1.00 90.75 69 SER A CA 1
ATOM 576 C C . SER A 1 69 ? 13.776 -3.398 -17.126 1.00 90.75 69 SER A C 1
ATOM 578 O O . SER A 1 69 ? 14.175 -4.558 -17.173 1.00 90.75 69 SER A O 1
ATOM 580 N N . ARG A 1 70 ? 13.608 -2.737 -15.973 1.00 94.38 70 ARG A N 1
ATOM 581 C CA . ARG A 1 70 ? 13.756 -3.309 -14.629 1.00 94.38 70 ARG A CA 1
ATOM 582 C C . ARG A 1 70 ? 12.683 -2.739 -13.723 1.00 94.38 70 ARG A C 1
ATOM 584 O O . ARG A 1 70 ? 12.538 -1.518 -13.645 1.00 94.38 70 ARG A O 1
ATOM 591 N N . TYR A 1 71 ? 11.932 -3.592 -13.043 1.00 95.38 71 TYR A N 1
ATOM 592 C CA . TYR A 1 71 ? 10.809 -3.153 -12.222 1.00 95.38 71 TYR A CA 1
ATOM 593 C C . TYR A 1 71 ? 10.464 -4.147 -11.114 1.00 95.38 71 TYR A C 1
ATOM 595 O O . TYR A 1 71 ? 10.963 -5.268 -11.037 1.00 95.38 71 TYR A O 1
ATOM 603 N N . VAL A 1 72 ? 9.592 -3.704 -10.209 1.00 96.44 72 VAL A N 1
ATOM 604 C CA . VAL A 1 72 ? 9.116 -4.516 -9.091 1.00 96.44 72 VAL A CA 1
ATOM 605 C C . VAL A 1 72 ? 7.599 -4.595 -9.142 1.00 96.44 72 VAL A C 1
ATOM 607 O O . VAL A 1 72 ? 6.920 -3.574 -9.049 1.00 96.44 72 VAL A O 1
ATOM 610 N N . ILE A 1 73 ? 7.063 -5.810 -9.222 1.00 95.81 73 ILE A N 1
ATOM 611 C CA . ILE A 1 73 ? 5.630 -6.067 -9.074 1.00 95.81 73 ILE A CA 1
ATOM 612 C C . ILE A 1 73 ? 5.339 -6.229 -7.584 1.00 95.81 73 ILE A C 1
ATOM 614 O O . ILE A 1 73 ? 5.929 -7.077 -6.905 1.00 95.81 73 ILE A O 1
ATOM 618 N N . LYS A 1 74 ? 4.427 -5.399 -7.070 1.00 96.12 74 LYS A N 1
ATOM 619 C CA . LYS A 1 74 ? 4.034 -5.381 -5.657 1.00 96.12 74 LYS A CA 1
ATOM 620 C C . LYS A 1 74 ? 2.522 -5.559 -5.528 1.00 96.12 74 LYS A C 1
ATOM 622 O O . LYS A 1 74 ? 1.786 -4.745 -6.083 1.00 96.12 74 LYS A O 1
ATOM 627 N N . PRO A 1 75 ? 2.034 -6.535 -4.747 1.00 94.31 75 PRO A N 1
ATOM 628 C CA . PRO A 1 75 ? 0.616 -6.605 -4.431 1.00 94.31 75 PRO A CA 1
ATOM 629 C C . PRO A 1 75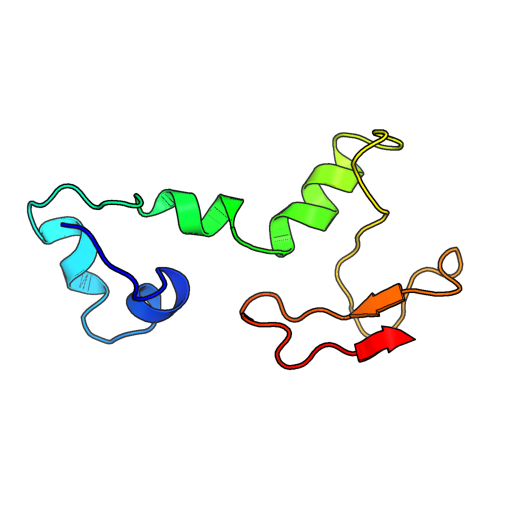 ? 0.171 -5.388 -3.615 1.00 94.31 75 PRO A C 1
ATOM 631 O O . PRO A 1 75 ? 0.906 -4.896 -2.748 1.00 94.31 75 PRO A O 1
ATOM 634 N N . LEU A 1 76 ? -1.055 -4.926 -3.871 1.00 92.88 76 LEU A N 1
ATOM 635 C CA . LEU A 1 76 ? -1.643 -3.777 -3.176 1.00 92.88 76 LEU A CA 1
ATOM 636 C C . LEU A 1 76 ? -1.699 -4.027 -1.665 1.00 92.88 76 LEU A C 1
ATOM 638 O O . LEU A 1 76 ? -1.133 -3.270 -0.875 1.00 92.88 76 LEU A O 1
ATOM 642 N N . PHE A 1 77 ? -2.290 -5.161 -1.287 1.00 89.44 77 PHE A N 1
ATOM 643 C CA . PHE A 1 77 ? -2.490 -5.585 0.096 1.00 89.44 77 PHE A CA 1
ATOM 644 C C . PHE A 1 77 ? -1.419 -6.585 0.545 1.00 89.44 77 PHE A C 1
ATOM 646 O O . PHE A 1 77 ? -1.713 -7.733 0.863 1.00 89.44 77 PHE A O 1
ATOM 653 N N . SER A 1 78 ? -0.161 -6.148 0.561 1.00 90.56 78 SER A N 1
ATOM 654 C CA . SER A 1 78 ? 0.946 -6.911 1.151 1.00 90.56 78 SER A CA 1
ATOM 655 C C . SER A 1 78 ? 1.811 -6.042 2.052 1.00 90.56 78 SER A C 1
ATOM 657 O O . SER A 1 78 ? 1.900 -4.821 1.876 1.00 90.56 78 SER A O 1
ATOM 659 N N . ARG A 1 79 ? 2.466 -6.688 3.013 1.00 90.25 79 ARG A N 1
ATOM 660 C CA . ARG A 1 79 ? 3.360 -6.076 3.999 1.00 90.25 79 ARG A CA 1
ATOM 661 C C . ARG A 1 79 ? 4.684 -6.840 4.015 1.00 90.25 79 ARG A C 1
ATOM 663 O O . ARG A 1 79 ? 4.769 -7.912 3.427 1.00 90.25 79 ARG A O 1
ATOM 670 N N . GLU A 1 80 ? 5.713 -6.250 4.620 1.00 91.06 80 GLU A N 1
ATOM 671 C CA . GLU A 1 80 ? 6.984 -6.937 4.928 1.00 91.06 80 GLU A CA 1
ATOM 672 C C . GLU A 1 80 ? 7.694 -7.579 3.719 1.00 91.06 80 GLU A C 1
ATOM 674 O O . GLU A 1 80 ? 8.383 -8.583 3.838 1.00 91.06 80 GLU A O 1
ATOM 679 N N . GLY A 1 81 ? 7.523 -7.012 2.519 1.00 91.19 81 GLY A N 1
ATOM 680 C CA . GLY A 1 81 ? 8.130 -7.565 1.303 1.00 91.19 81 GLY A CA 1
ATOM 681 C C . GLY A 1 81 ? 7.492 -8.870 0.811 1.00 91.19 81 GLY A C 1
ATOM 682 O O . GLY A 1 81 ? 8.032 -9.510 -0.089 1.00 91.19 81 GLY A O 1
ATOM 683 N N . ALA A 1 82 ? 6.328 -9.251 1.343 1.00 93.31 82 ALA A N 1
ATOM 684 C CA . ALA A 1 82 ? 5.619 -10.442 0.906 1.00 93.31 82 ALA A CA 1
ATOM 685 C C . ALA A 1 82 ? 5.163 -10.328 -0.556 1.00 93.31 82 ALA A C 1
ATOM 687 O O . ALA A 1 82 ? 4.617 -9.298 -0.982 1.00 93.31 82 ALA A O 1
ATOM 688 N N . ASN A 1 83 ? 5.332 -11.434 -1.288 1.00 93.62 83 ASN A N 1
ATOM 689 C CA . ASN A 1 83 ? 4.852 -11.631 -2.658 1.00 93.62 83 ASN A CA 1
ATOM 690 C C . ASN A 1 83 ? 5.386 -10.587 -3.655 1.00 93.62 83 ASN A C 1
ATOM 692 O O . ASN A 1 83 ? 4.696 -10.194 -4.594 1.00 93.62 83 ASN A O 1
ATOM 696 N N . ILE A 1 84 ? 6.611 -10.111 -3.427 1.00 95.31 84 ILE A N 1
ATOM 697 C CA . ILE A 1 84 ? 7.317 -9.205 -4.329 1.00 95.31 84 ILE A CA 1
ATOM 698 C C . ILE A 1 84 ? 7.961 -10.011 -5.455 1.00 95.31 84 ILE A C 1
ATOM 700 O O . ILE A 1 84 ? 8.636 -11.008 -5.204 1.00 95.31 84 ILE A O 1
ATOM 704 N N . ARG A 1 85 ? 7.810 -9.540 -6.694 1.00 95.38 85 ARG A N 1
ATOM 705 C CA . ARG A 1 85 ? 8.561 -10.052 -7.845 1.00 95.38 85 ARG A CA 1
ATOM 706 C C . ARG A 1 85 ? 9.435 -8.946 -8.416 1.00 95.38 85 ARG A C 1
ATOM 708 O O . ARG A 1 85 ? 8.945 -7.854 -8.685 1.00 95.38 85 ARG A O 1
ATOM 715 N N . ILE A 1 86 ? 10.712 -9.250 -8.603 1.00 95.56 86 ILE A N 1
ATOM 716 C CA . ILE A 1 86 ? 11.680 -8.383 -9.277 1.00 95.56 86 ILE A CA 1
ATOM 717 C C . ILE A 1 86 ? 11.837 -8.915 -10.702 1.00 95.56 86 ILE A C 1
ATOM 719 O O . ILE A 1 86 ? 11.968 -10.128 -10.884 1.00 95.56 86 ILE A O 1
ATOM 723 N N . VAL A 1 87 ? 11.759 -8.022 -11.684 1.00 93.88 87 VAL A N 1
ATOM 724 C CA . VAL A 1 87 ? 11.932 -8.311 -13.114 1.00 93.88 87 VAL A CA 1
ATOM 725 C C . VAL A 1 87 ? 13.017 -7.405 -13.667 1.00 93.88 87 VAL A C 1
ATOM 727 O O . VAL A 1 87 ? 13.006 -6.203 -13.313 1.00 93.88 87 VAL A O 1
#

InterPro domains:
  IPR005494 Glutathionylspermidine synthase, pre-ATP-grasp-like domain [PF03738] (1-87)
  IPR016185 Pre-ATP-grasp domain superfamily [SSF52440] (1-50)